Protein AF-A0A4Y2GVV2-F1 (afdb_monomer_lite)

Secondary structure (DSSP, 8-state):
--------PPPP-TT-HHHHHHHHHHHHHT-SSS----HHHHHHHHHHHS-HHHHHHTHHHHHS--SS-HHHHHHHHHSSHHHHHHS-------PPPPP-

Sequence (100 aa):
MEEVSAVKIPIFIPSDPSVWFTMVESTFNLAIPKPITESRTKYNHCITNLPPDIAMTVRDIIISPDKTDPYAKLNQRECSPLNFIVYSPKKVPFPLPPRG

Structure (mmCIF, N/CA/C/O backbone):
data_AF-A0A4Y2GVV2-F1
#
_entry.id   AF-A0A4Y2GVV2-F1
#
loop_
_atom_site.group_PDB
_atom_site.id
_atom_site.type_symbol
_atom_site.label_atom_id
_atom_site.label_alt_id
_atom_site.label_comp_id
_atom_site.label_asym_id
_atom_site.label_entity_id
_atom_site.label_seq_id
_atom_site.pdbx_PDB_ins_code
_atom_site.Cartn_x
_atom_site.Cartn_y
_atom_site.Cartn_z
_atom_site.occupancy
_atom_site.B_iso_or_equiv
_atom_site.auth_seq_id
_atom_site.auth_comp_id
_atom_site.auth_asym_id
_atom_site.auth_atom_id
_atom_site.pdbx_PDB_model_num
ATOM 1 N N . MET A 1 1 ? -12.647 19.784 4.965 1.00 34.16 1 MET A N 1
ATOM 2 C CA . MET A 1 1 ? -11.343 19.919 5.638 1.00 34.16 1 MET A CA 1
ATOM 3 C C . MET A 1 1 ? -10.761 18.524 5.670 1.00 34.16 1 MET A C 1
ATOM 5 O O . MET A 1 1 ? -11.267 17.693 6.408 1.00 34.16 1 MET A O 1
ATOM 9 N N . GLU A 1 2 ? -9.872 18.214 4.731 1.00 43.88 2 GLU A N 1
ATOM 10 C CA . GLU A 1 2 ? -9.264 16.887 4.639 1.00 43.88 2 GLU A CA 1
ATOM 11 C C . GLU A 1 2 ? -8.257 16.806 5.784 1.00 43.88 2 GLU A C 1
ATOM 13 O O . GLU A 1 2 ? -7.248 17.508 5.791 1.00 43.88 2 GLU A O 1
ATOM 18 N N . GLU A 1 3 ? -8.616 16.079 6.836 1.00 44.00 3 GLU A N 1
ATOM 19 C CA . GLU A 1 3 ? -7.748 15.851 7.981 1.00 44.00 3 GLU A CA 1
ATOM 20 C C . GLU A 1 3 ? -6.629 14.922 7.501 1.00 44.00 3 GLU A C 1
ATOM 22 O O . GLU A 1 3 ? -6.734 13.697 7.563 1.00 44.00 3 GLU A O 1
ATOM 27 N N . VAL A 1 4 ? -5.595 15.516 6.898 1.00 47.22 4 VAL A N 1
ATOM 28 C CA . VAL A 1 4 ? -4.415 14.795 6.425 1.00 47.22 4 VAL A CA 1
ATOM 29 C C . VAL A 1 4 ? -3.722 14.258 7.669 1.00 47.22 4 VAL A C 1
ATOM 31 O O . VAL A 1 4 ? -2.956 14.955 8.333 1.00 47.22 4 VAL A O 1
ATOM 34 N N . SER A 1 5 ? -4.065 13.021 8.025 1.00 55.53 5 SER A N 1
ATOM 35 C CA . SER A 1 5 ? -3.409 12.271 9.087 1.00 55.53 5 SER A CA 1
ATOM 36 C C . SER A 1 5 ? -1.912 12.316 8.797 1.00 55.53 5 SER A C 1
ATOM 38 O O . SER A 1 5 ? -1.491 11.947 7.700 1.00 55.53 5 SER A O 1
ATOM 40 N N . ALA A 1 6 ? -1.114 12.833 9.735 1.00 61.03 6 ALA A N 1
ATOM 41 C CA . ALA A 1 6 ? 0.315 13.086 9.554 1.00 61.03 6 ALA A CA 1
ATOM 42 C C . ALA A 1 6 ? 1.127 11.775 9.566 1.00 61.03 6 ALA A C 1
ATOM 44 O O . ALA A 1 6 ? 2.016 11.575 10.392 1.00 61.03 6 ALA A O 1
ATOM 45 N N . VAL A 1 7 ? 0.798 10.849 8.666 1.00 72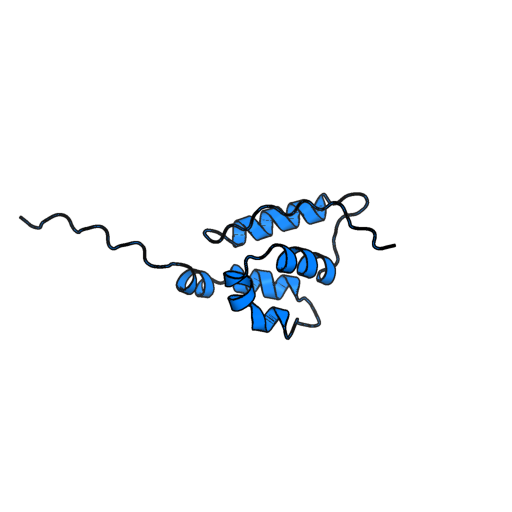.38 7 VAL A N 1
ATOM 46 C CA . VAL A 1 7 ? 1.468 9.562 8.520 1.00 72.38 7 VAL A CA 1
ATOM 47 C C . VAL A 1 7 ? 2.660 9.743 7.600 1.00 72.38 7 VAL A C 1
ATOM 49 O O . VAL A 1 7 ? 2.524 10.017 6.409 1.00 72.38 7 VAL A O 1
ATOM 52 N N . LYS A 1 8 ? 3.854 9.598 8.171 1.00 81.06 8 LYS A N 1
ATOM 53 C CA . LYS A 1 8 ? 5.105 9.626 7.416 1.00 81.06 8 LYS A CA 1
ATOM 54 C C . LYS A 1 8 ? 5.385 8.239 6.860 1.00 81.06 8 LYS A C 1
ATOM 56 O O . LYS A 1 8 ? 5.970 7.408 7.545 1.00 81.06 8 LYS A O 1
ATOM 61 N N . ILE A 1 9 ? 4.956 8.003 5.628 1.00 85.19 9 ILE A N 1
ATOM 62 C CA . ILE A 1 9 ? 5.233 6.750 4.928 1.00 85.19 9 ILE A CA 1
ATOM 63 C C . ILE A 1 9 ? 6.745 6.650 4.641 1.00 85.19 9 ILE A C 1
ATOM 65 O O . ILE A 1 9 ? 7.331 7.616 4.143 1.00 85.19 9 ILE A O 1
ATOM 69 N N . PRO A 1 10 ? 7.407 5.528 4.982 1.00 85.50 10 PRO A N 1
AT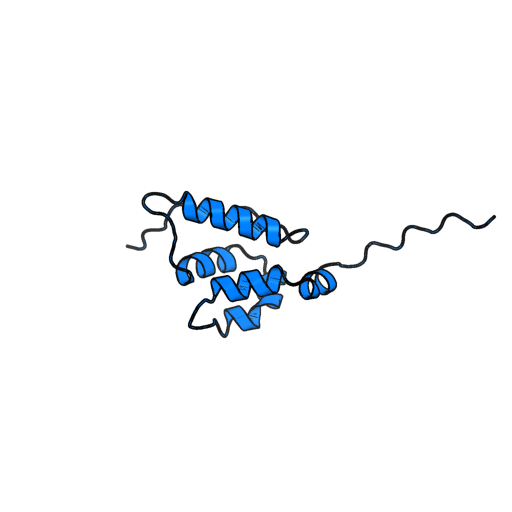OM 70 C CA . PRO A 1 10 ? 8.815 5.312 4.660 1.00 85.50 10 PRO A CA 1
ATOM 71 C C . PRO A 1 10 ? 9.037 5.199 3.146 1.00 85.50 10 PRO A C 1
ATOM 73 O O . PRO A 1 10 ? 8.133 4.837 2.393 1.00 85.50 10 PRO A O 1
ATOM 76 N N . ILE A 1 11 ? 10.269 5.452 2.699 1.00 84.25 11 ILE A N 1
ATOM 77 C CA . ILE A 1 11 ? 10.664 5.296 1.290 1.00 84.25 11 ILE A CA 1
ATOM 78 C C . ILE A 1 11 ? 10.480 3.834 0.866 1.00 84.25 11 ILE A C 1
ATOM 80 O O . ILE A 1 11 ? 10.878 2.924 1.595 1.00 84.25 11 ILE A O 1
ATOM 84 N N . PHE A 1 12 ? 9.887 3.620 -0.310 1.00 83.75 12 PHE A N 1
ATOM 85 C CA . PHE A 1 12 ? 9.654 2.286 -0.858 1.00 83.75 12 PHE A CA 1
ATOM 86 C C . PHE A 1 12 ? 10.960 1.504 -1.063 1.00 83.75 12 PHE A C 1
ATOM 88 O O . PHE A 1 12 ? 11.926 2.035 -1.613 1.00 83.75 12 PHE A O 1
ATOM 95 N N . ILE A 1 13 ? 10.976 0.234 -0.644 1.00 82.50 13 ILE A N 1
ATOM 96 C CA . ILE A 1 13 ? 12.137 -0.659 -0.765 1.00 82.50 13 ILE A CA 1
ATOM 97 C C . ILE A 1 13 ? 11.840 -1.719 -1.837 1.00 82.50 13 ILE A C 1
ATOM 99 O O . ILE A 1 13 ? 11.245 -2.746 -1.521 1.00 82.50 13 ILE A O 1
ATOM 103 N N . PRO A 1 14 ? 12.276 -1.531 -3.097 1.00 77.06 14 PRO A N 1
ATOM 104 C CA . PRO A 1 14 ? 12.009 -2.498 -4.167 1.00 77.06 14 PRO A CA 1
ATOM 105 C C . PRO A 1 14 ? 12.738 -3.833 -3.974 1.00 77.06 14 PRO A C 1
ATOM 107 O O . PRO A 1 14 ? 12.298 -4.852 -4.493 1.00 77.06 14 PRO A O 1
ATOM 110 N N . SER A 1 15 ? 13.840 -3.844 -3.217 1.00 80.31 15 SER A N 1
ATOM 111 C CA . SER A 1 15 ? 14.572 -5.071 -2.883 1.00 80.31 15 SER A CA 1
ATOM 112 C C . SER A 1 15 ? 13.807 -5.984 -1.924 1.00 80.31 15 SER A C 1
ATOM 114 O O . SER A 1 15 ? 14.025 -7.193 -1.940 1.00 80.31 15 SER A O 1
ATOM 116 N N . ASP A 1 16 ? 12.961 -5.405 -1.066 1.00 79.19 16 ASP A N 1
ATOM 117 C CA . ASP A 1 16 ? 12.182 -6.125 -0.059 1.00 79.19 16 ASP A CA 1
ATOM 118 C C . ASP A 1 16 ? 10.872 -5.367 0.239 1.00 79.19 16 ASP A C 1
ATOM 120 O O . ASP A 1 16 ? 10.763 -4.632 1.234 1.00 79.19 16 ASP A O 1
ATOM 124 N N . PRO A 1 17 ? 9.870 -5.499 -0.649 1.00 79.38 17 PRO A N 1
ATOM 125 C CA . PRO A 1 17 ? 8.588 -4.828 -0.474 1.00 79.38 17 PRO A CA 1
ATOM 126 C C . PRO A 1 17 ? 7.855 -5.316 0.783 1.00 79.38 17 PRO A C 1
ATOM 128 O O . PRO A 1 17 ? 7.138 -4.536 1.408 1.00 79.38 17 PRO A O 1
ATOM 131 N N . SER A 1 18 ? 8.074 -6.563 1.213 1.00 80.62 18 SER A N 1
ATOM 132 C CA . SER A 1 18 ? 7.461 -7.138 2.417 1.00 80.62 18 SER A CA 1
ATOM 133 C C . SER A 1 18 ? 7.874 -6.391 3.687 1.00 80.62 18 SER A C 1
ATOM 135 O O . SER A 1 18 ? 7.032 -6.065 4.534 1.00 80.62 18 SER A O 1
ATOM 137 N N . VAL A 1 19 ? 9.162 -6.056 3.810 1.00 84.81 19 VAL A N 1
ATOM 138 C CA . VAL A 1 19 ? 9.660 -5.218 4.912 1.00 84.81 19 VAL A CA 1
ATOM 139 C C . VAL A 1 19 ? 9.043 -3.824 4.848 1.00 84.81 19 VAL A C 1
ATOM 141 O O . VAL A 1 19 ? 8.605 -3.300 5.874 1.00 84.81 19 VAL A O 1
ATOM 144 N N . TRP A 1 20 ? 8.937 -3.236 3.653 1.00 87.06 20 TRP A N 1
ATOM 145 C CA . TRP A 1 20 ? 8.302 -1.929 3.492 1.00 87.06 20 TRP A CA 1
ATOM 146 C C . TRP A 1 20 ? 6.838 -1.922 3.947 1.00 87.06 20 TRP A C 1
ATOM 148 O O . TRP A 1 20 ? 6.471 -1.073 4.761 1.00 87.06 20 TRP A O 1
ATOM 158 N N . PHE A 1 21 ? 6.027 -2.900 3.528 1.00 84.88 21 PHE A N 1
ATOM 159 C CA . PHE A 1 21 ? 4.637 -3.024 3.984 1.00 84.88 21 PHE A CA 1
ATOM 160 C C . PHE A 1 21 ? 4.534 -3.142 5.508 1.00 84.88 21 PHE A C 1
ATOM 162 O O . PHE A 1 21 ? 3.674 -2.509 6.118 1.00 84.88 21 PHE A O 1
ATOM 169 N N . THR A 1 22 ? 5.450 -3.878 6.142 1.00 87.19 22 THR A N 1
ATOM 170 C CA . THR A 1 22 ? 5.492 -4.027 7.607 1.00 87.19 22 THR A CA 1
ATOM 171 C C . THR A 1 22 ? 5.784 -2.697 8.319 1.00 87.19 22 THR A C 1
ATOM 173 O O . THR A 1 22 ? 5.167 -2.370 9.340 1.00 87.19 22 THR A O 1
ATOM 176 N N . MET A 1 23 ? 6.703 -1.891 7.778 1.00 88.12 23 MET A N 1
ATOM 177 C CA . MET A 1 23 ? 6.996 -0.556 8.314 1.00 88.12 23 MET A CA 1
ATOM 178 C C . MET A 1 23 ? 5.814 0.404 8.128 1.00 88.12 23 MET A C 1
ATOM 180 O O . MET A 1 23 ? 5.494 1.178 9.034 1.00 88.12 23 MET A O 1
ATOM 184 N N . VAL A 1 24 ? 5.150 0.332 6.973 1.00 88.25 24 VAL A N 1
ATOM 185 C CA . VAL A 1 24 ? 3.950 1.115 6.652 1.00 88.25 24 VAL A CA 1
ATOM 186 C C . VAL A 1 24 ? 2.788 0.772 7.593 1.00 88.25 24 VAL A C 1
ATOM 188 O O . VAL A 1 24 ? 2.165 1.669 8.156 1.00 88.25 24 VAL A O 1
ATOM 191 N N . GLU A 1 25 ? 2.541 -0.514 7.855 1.00 87.56 25 GLU A N 1
ATOM 192 C CA . GLU A 1 25 ? 1.545 -0.962 8.842 1.00 87.56 25 GLU A CA 1
ATOM 193 C C . GLU A 1 25 ? 1.822 -0.393 10.234 1.00 87.56 25 GLU A C 1
ATOM 195 O O . GLU A 1 25 ? 0.921 0.087 10.923 1.00 87.56 25 GLU A O 1
ATOM 200 N N . SER A 1 26 ? 3.092 -0.391 10.637 1.00 87.19 26 SER A N 1
ATOM 201 C CA . SER A 1 26 ? 3.502 0.168 11.923 1.00 87.19 26 SER A CA 1
ATOM 202 C C . SER A 1 26 ? 3.248 1.678 11.983 1.00 87.19 26 SER A C 1
ATOM 204 O O . SER A 1 26 ? 2.792 2.183 13.005 1.00 87.19 26 SER A O 1
ATOM 206 N N . THR A 1 27 ? 3.463 2.406 10.883 1.00 87.44 27 THR A N 1
ATOM 207 C CA . THR A 1 27 ? 3.165 3.848 10.805 1.00 87.44 27 THR A CA 1
ATOM 208 C C . THR A 1 27 ? 1.669 4.141 10.795 1.00 87.44 27 THR A C 1
ATOM 210 O O . THR A 1 27 ? 1.252 5.124 11.402 1.00 87.44 27 THR A O 1
ATOM 213 N N . PHE A 1 28 ? 0.849 3.279 10.193 1.00 87.31 28 PHE A N 1
ATOM 214 C CA . PHE A 1 28 ? -0.609 3.368 10.292 1.00 87.31 28 PHE A CA 1
ATOM 215 C C . PHE A 1 28 ? -1.116 3.141 11.713 1.00 87.31 28 PHE A C 1
ATOM 217 O O . PHE A 1 28 ? -1.981 3.885 12.173 1.00 87.31 28 PHE A O 1
ATOM 224 N N . ASN A 1 29 ? -0.554 2.168 12.430 1.00 86.38 29 ASN A N 1
ATOM 225 C CA . ASN A 1 29 ? -0.897 1.913 13.830 1.00 86.38 29 ASN A CA 1
ATOM 226 C C . ASN A 1 29 ? -0.438 3.038 14.767 1.00 86.38 29 ASN A C 1
ATOM 228 O O . ASN A 1 29 ? -1.085 3.298 15.777 1.00 86.38 29 ASN A O 1
ATOM 232 N N . LEU A 1 30 ? 0.658 3.718 14.426 1.00 84.69 30 LEU A N 1
ATOM 233 C CA . LEU A 1 30 ? 1.192 4.860 15.171 1.00 84.69 30 LEU A CA 1
ATOM 234 C C . LEU A 1 30 ? 0.647 6.214 14.687 1.00 84.69 30 LEU A C 1
ATOM 236 O O . LEU A 1 30 ? 1.120 7.254 15.142 1.00 84.69 30 LEU A O 1
ATOM 240 N N . ALA A 1 31 ? -0.317 6.229 13.762 1.00 82.81 31 ALA A N 1
ATOM 241 C CA . ALA A 1 31 ? -0.897 7.466 13.257 1.00 82.81 31 ALA A CA 1
ATOM 242 C C . ALA A 1 31 ? -1.639 8.227 14.372 1.00 82.81 31 ALA A C 1
ATOM 244 O O . ALA A 1 31 ? -2.371 7.646 15.173 1.00 82.81 31 ALA A O 1
ATOM 245 N N . ILE A 1 32 ? -1.450 9.548 14.411 1.00 77.00 32 ILE A N 1
ATOM 246 C CA . ILE A 1 32 ? -2.031 10.462 15.407 1.00 77.00 32 ILE A CA 1
ATOM 247 C C . ILE A 1 32 ? -2.911 11.471 14.651 1.00 77.00 32 ILE A C 1
ATOM 249 O O . ILE A 1 32 ? -2.467 11.970 13.611 1.00 77.00 32 ILE A O 1
ATOM 253 N N . PRO A 1 33 ? -4.138 11.786 15.125 1.00 73.19 33 PRO A N 1
ATOM 254 C CA . PRO A 1 33 ? -4.721 11.464 16.440 1.00 73.19 33 PRO A CA 1
ATOM 255 C C . PRO A 1 33 ? -5.340 10.065 16.579 1.00 73.19 33 PRO A C 1
ATOM 257 O O . PRO A 1 33 ? -5.604 9.640 17.701 1.00 73.19 33 PRO A O 1
ATOM 260 N N . LYS A 1 34 ? -5.569 9.345 15.474 1.00 81.38 34 LYS A N 1
ATOM 261 C CA . LYS A 1 34 ? -6.115 7.981 15.482 1.00 81.38 34 LYS A CA 1
ATOM 262 C C . LYS A 1 34 ? -5.348 7.067 14.520 1.00 81.38 34 LYS A C 1
ATOM 264 O O . LYS A 1 34 ? -4.948 7.540 13.453 1.00 81.38 34 LYS A O 1
ATOM 269 N N . PRO A 1 35 ? -5.210 5.770 14.847 1.00 82.19 35 PRO A N 1
ATOM 270 C CA . PRO A 1 35 ? -4.611 4.802 13.942 1.00 82.19 35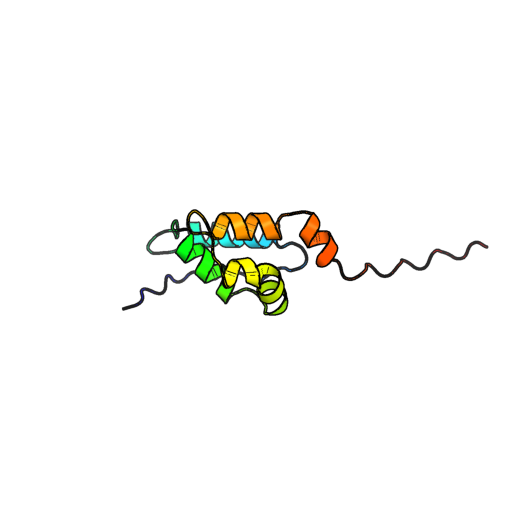 PRO A CA 1
ATOM 271 C C . PRO A 1 35 ? -5.432 4.671 12.656 1.00 82.19 35 PRO A C 1
ATOM 273 O O . PRO A 1 35 ? -6.667 4.719 12.674 1.00 82.19 35 PRO A O 1
ATOM 276 N N . ILE A 1 36 ? -4.745 4.461 11.534 1.00 85.38 36 ILE A N 1
ATOM 277 C CA . ILE A 1 36 ? -5.389 4.184 10.249 1.00 85.38 36 ILE A CA 1
ATOM 278 C C . ILE A 1 36 ? -5.724 2.697 10.198 1.00 85.38 36 ILE A C 1
ATOM 280 O O . ILE A 1 36 ? -4.873 1.862 9.908 1.00 85.38 36 ILE A O 1
ATOM 284 N N . THR A 1 37 ? -6.979 2.358 10.474 1.00 81.75 37 THR A N 1
ATOM 285 C CA . THR A 1 37 ? -7.490 0.978 10.398 1.00 81.75 37 THR A CA 1
ATOM 286 C C . THR A 1 37 ? -8.244 0.696 9.102 1.00 81.75 37 THR A C 1
ATOM 288 O O . THR A 1 37 ? -8.455 -0.458 8.743 1.00 81.75 37 THR A O 1
ATOM 291 N N . GLU A 1 38 ? -8.629 1.741 8.373 1.00 83.75 38 GLU A N 1
ATOM 292 C CA . GLU A 1 38 ? -9.415 1.626 7.152 1.00 83.75 38 GLU A CA 1
ATOM 293 C C . GLU A 1 38 ? -8.539 1.197 5.968 1.00 83.75 38 GLU A C 1
ATOM 295 O O . GLU A 1 38 ? -7.679 1.959 5.517 1.00 83.75 38 GLU A O 1
ATOM 300 N N . SER A 1 39 ? -8.794 0.004 5.416 1.00 80.56 39 SER A N 1
ATOM 301 C CA . SER A 1 39 ? -8.046 -0.545 4.274 1.00 80.56 39 SER A CA 1
ATOM 302 C C . SER A 1 39 ? -7.980 0.411 3.084 1.00 80.56 39 SER A C 1
ATOM 304 O O . SER A 1 39 ? -6.948 0.506 2.427 1.00 80.56 39 SER A O 1
ATOM 306 N N . ARG A 1 40 ? -9.053 1.163 2.813 1.00 81.00 40 ARG A N 1
ATOM 307 C CA . ARG A 1 40 ? -9.093 2.146 1.721 1.00 81.00 40 ARG A CA 1
ATOM 308 C C . ARG A 1 40 ? -8.096 3.283 1.934 1.00 81.00 40 ARG A C 1
ATOM 310 O O . ARG A 1 40 ? -7.394 3.673 1.007 1.00 81.00 40 ARG A O 1
ATOM 317 N N . THR A 1 41 ? -8.005 3.778 3.161 1.00 84.69 41 THR A N 1
ATOM 318 C CA . THR A 1 41 ? -7.090 4.857 3.536 1.00 84.69 41 THR A CA 1
ATOM 319 C C . THR A 1 41 ? -5.644 4.360 3.531 1.00 84.69 41 THR A C 1
ATOM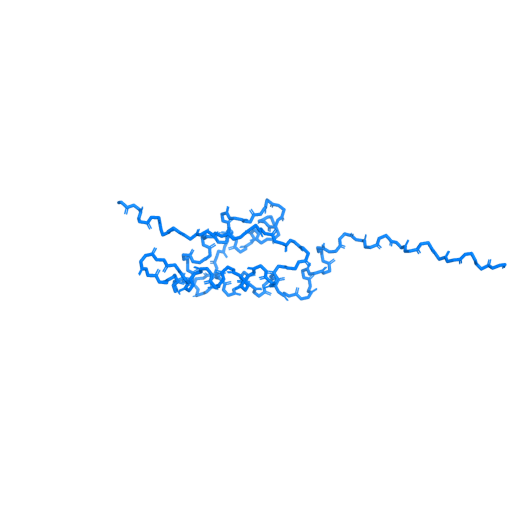 321 O O . THR A 1 41 ? -4.782 5.008 2.938 1.00 84.69 41 THR A O 1
ATOM 324 N N . LYS A 1 42 ? -5.388 3.158 4.070 1.00 84.69 42 LYS A N 1
ATOM 325 C CA . LYS A 1 42 ? -4.077 2.490 3.973 1.00 84.69 42 LYS A CA 1
ATOM 326 C C . LYS A 1 42 ? -3.622 2.341 2.522 1.00 84.69 42 LYS A C 1
ATOM 328 O O . LYS A 1 42 ? -2.505 2.708 2.167 1.00 84.69 42 LYS A O 1
ATOM 333 N N . TYR A 1 43 ? -4.524 1.853 1.675 1.00 84.31 43 TYR A N 1
ATOM 334 C CA . TYR A 1 43 ? -4.293 1.677 0.249 1.00 84.31 43 TYR A CA 1
ATOM 335 C C . TYR A 1 43 ? -3.924 2.996 -0.444 1.00 84.31 43 TYR A C 1
ATOM 337 O O . TYR A 1 43 ? -2.908 3.051 -1.133 1.00 84.31 43 TYR A O 1
ATOM 345 N N . ASN A 1 44 ? -4.683 4.071 -0.202 1.00 85.25 44 ASN A N 1
ATOM 346 C CA . ASN A 1 44 ? -4.414 5.397 -0.769 1.00 85.25 44 ASN A CA 1
ATOM 347 C C . ASN A 1 44 ? -3.022 5.931 -0.381 1.00 85.25 44 ASN A C 1
ATOM 349 O O . ASN A 1 44 ? -2.308 6.487 -1.218 1.00 85.25 44 ASN A O 1
ATOM 353 N N . HIS A 1 45 ? -2.604 5.735 0.871 1.00 86.06 45 HIS A N 1
ATOM 354 C CA . HIS A 1 45 ? -1.263 6.113 1.316 1.00 86.06 45 HIS A CA 1
ATOM 355 C C . HIS A 1 45 ? -0.168 5.272 0.657 1.00 86.06 45 HIS A C 1
ATOM 357 O O . HIS A 1 45 ? 0.869 5.815 0.287 1.00 86.06 45 HIS A O 1
ATOM 363 N N . CYS A 1 46 ? -0.387 3.971 0.461 1.00 84.75 46 CYS A N 1
ATOM 364 C CA . CYS A 1 46 ? 0.577 3.137 -0.245 1.00 84.75 46 CYS A CA 1
ATOM 365 C C . CYS A 1 46 ? 0.740 3.591 -1.695 1.00 84.75 46 CYS A C 1
ATOM 367 O O . CYS A 1 46 ? 1.850 3.931 -2.085 1.00 84.75 46 CYS A O 1
ATOM 369 N N . ILE A 1 47 ? -0.346 3.672 -2.474 1.00 84.75 47 ILE A N 1
ATOM 370 C CA . ILE A 1 47 ? -0.265 3.988 -3.912 1.00 84.75 47 ILE A CA 1
ATOM 371 C C . ILE A 1 47 ? 0.359 5.356 -4.201 1.00 84.75 47 ILE A C 1
ATOM 373 O O . ILE A 1 47 ? 1.042 5.509 -5.206 1.00 84.75 47 ILE A O 1
ATOM 377 N N . THR A 1 48 ? 0.160 6.338 -3.319 1.00 84.19 48 THR A N 1
ATOM 378 C CA . THR A 1 48 ? 0.735 7.686 -3.471 1.00 84.19 48 THR A CA 1
ATOM 379 C C . THR A 1 48 ? 2.232 7.731 -3.176 1.00 84.19 48 THR A C 1
ATOM 381 O O . THR A 1 48 ? 2.910 8.646 -3.633 1.00 84.19 48 THR A O 1
ATOM 384 N N . ASN A 1 49 ? 2.754 6.743 -2.444 1.00 85.88 49 ASN A N 1
ATOM 385 C CA . ASN A 1 49 ? 4.172 6.609 -2.108 1.00 85.88 49 ASN A CA 1
ATOM 386 C C . ASN A 1 49 ? 4.880 5.518 -2.929 1.00 85.88 49 ASN A C 1
ATOM 388 O O . ASN A 1 49 ? 6.084 5.311 -2.764 1.00 85.88 49 ASN A O 1
ATOM 392 N N . LEU A 1 50 ? 4.157 4.820 -3.811 1.00 83.69 50 LEU A N 1
ATOM 393 C CA . LEU A 1 50 ? 4.748 3.851 -4.724 1.00 83.69 50 LEU A CA 1
ATOM 394 C C . LEU A 1 50 ? 5.469 4.571 -5.875 1.00 83.69 50 LEU A C 1
ATOM 396 O O . LEU A 1 50 ? 4.925 5.515 -6.453 1.00 83.69 50 LEU A O 1
ATOM 400 N N . PRO A 1 51 ? 6.672 4.113 -6.262 1.00 83.19 51 PRO A N 1
ATOM 401 C CA . PRO A 1 51 ? 7.327 4.597 -7.468 1.00 83.19 51 PRO A CA 1
ATOM 402 C C . PRO A 1 51 ? 6.544 4.164 -8.722 1.00 83.19 51 PRO A C 1
ATOM 404 O O . PRO A 1 51 ? 5.845 3.143 -8.695 1.00 83.19 51 PRO A O 1
ATOM 407 N N . PRO A 1 52 ? 6.677 4.899 -9.841 1.00 80.56 52 PRO A N 1
ATOM 408 C CA . PRO A 1 52 ? 5.912 4.645 -11.061 1.00 80.56 52 PRO A CA 1
ATOM 409 C C . PRO A 1 52 ? 6.100 3.222 -11.608 1.00 80.56 52 PRO A C 1
ATOM 411 O O . PRO A 1 52 ? 5.127 2.626 -12.060 1.00 80.56 52 PRO A O 1
ATOM 414 N N . ASP A 1 53 ? 7.298 2.640 -11.504 1.00 81.44 53 ASP A N 1
ATOM 415 C CA . ASP A 1 53 ? 7.575 1.267 -11.953 1.00 81.44 53 ASP A CA 1
ATOM 416 C C . ASP A 1 53 ? 6.729 0.217 -11.207 1.00 81.44 53 ASP A C 1
ATOM 418 O O . ASP A 1 53 ? 6.163 -0.703 -11.807 1.00 81.44 53 ASP A O 1
ATOM 422 N N . ILE A 1 54 ? 6.569 0.395 -9.891 1.00 79.38 54 ILE A N 1
ATOM 423 C CA . ILE A 1 54 ? 5.741 -0.493 -9.066 1.00 79.38 54 ILE A CA 1
ATOM 424 C C . ILE A 1 54 ? 4.270 -0.207 -9.334 1.00 79.38 54 ILE A C 1
ATOM 426 O O . ILE A 1 54 ? 3.497 -1.135 -9.552 1.00 79.38 54 ILE A O 1
ATOM 430 N N . ALA A 1 55 ? 3.879 1.069 -9.394 1.00 82.94 55 ALA A N 1
ATOM 431 C CA . ALA A 1 55 ? 2.509 1.461 -9.708 1.00 82.94 55 ALA A CA 1
ATOM 432 C C . ALA A 1 55 ? 2.043 0.892 -11.061 1.00 82.94 55 ALA A C 1
ATOM 434 O O . ALA A 1 55 ? 0.888 0.495 -11.194 1.00 82.94 55 ALA A O 1
ATOM 435 N N . MET A 1 56 ? 2.937 0.782 -12.049 1.00 81.38 56 MET A N 1
ATOM 436 C CA . MET A 1 56 ? 2.661 0.097 -13.315 1.00 81.38 56 MET A CA 1
ATOM 437 C C . MET A 1 56 ? 2.461 -1.414 -13.146 1.00 81.38 56 MET A C 1
ATOM 439 O O . MET A 1 56 ? 1.619 -1.992 -13.834 1.00 81.38 56 MET A O 1
ATOM 443 N N . THR A 1 57 ? 3.201 -2.043 -12.234 1.00 78.00 57 THR A N 1
ATOM 444 C CA . THR A 1 57 ? 3.106 -3.480 -11.931 1.00 78.00 57 THR A CA 1
ATOM 445 C C . THR A 1 57 ? 1.787 -3.826 -11.244 1.00 78.00 57 THR A C 1
ATOM 447 O O . THR A 1 57 ? 1.148 -4.809 -11.611 1.00 78.00 57 THR A O 1
ATOM 450 N N . VAL A 1 58 ? 1.337 -2.981 -10.313 1.00 77.88 58 VAL A N 1
ATOM 451 C CA . VAL A 1 58 ? 0.046 -3.116 -9.615 1.00 77.88 58 VAL A CA 1
ATOM 452 C C . VAL A 1 58 ? -1.065 -2.290 -10.263 1.00 77.88 58 VAL A C 1
ATOM 454 O O . VAL A 1 58 ? -2.094 -2.020 -9.639 1.00 77.88 58 VAL A O 1
ATOM 457 N N . ARG A 1 59 ? -0.885 -1.855 -11.518 1.00 82.69 59 ARG A N 1
ATOM 458 C CA . ARG A 1 59 ? -1.840 -0.966 -12.199 1.00 82.69 59 ARG A CA 1
ATOM 459 C C . ARG A 1 59 ? -3.233 -1.572 -12.279 1.00 82.69 59 ARG A C 1
ATOM 461 O O . ARG A 1 59 ? -4.213 -0.844 -12.277 1.00 82.69 59 ARG A O 1
ATOM 468 N N . ASP A 1 60 ? -3.326 -2.892 -12.399 1.00 79.69 60 ASP A N 1
ATOM 469 C CA . ASP A 1 60 ? -4.581 -3.632 -12.445 1.00 79.69 60 ASP A CA 1
ATOM 470 C C . ASP A 1 60 ? -5.332 -3.495 -11.119 1.00 79.69 60 ASP A C 1
ATOM 472 O O . ASP A 1 60 ? -6.539 -3.266 -11.118 1.00 79.69 60 ASP A O 1
ATOM 476 N N . ILE A 1 61 ? -4.598 -3.510 -10.006 1.00 78.62 61 ILE A N 1
ATOM 477 C CA . ILE A 1 61 ? -5.115 -3.273 -8.657 1.00 78.62 61 ILE A CA 1
ATOM 478 C C . ILE A 1 61 ? -5.476 -1.790 -8.463 1.00 78.62 61 ILE A C 1
ATOM 480 O O . ILE A 1 61 ? -6.447 -1.495 -7.779 1.00 78.62 61 ILE A O 1
ATOM 484 N N . ILE A 1 62 ? -4.738 -0.852 -9.072 1.00 80.81 62 ILE A N 1
ATOM 485 C CA . ILE A 1 62 ? -5.023 0.599 -9.011 1.00 80.81 62 ILE A CA 1
ATOM 486 C C . ILE A 1 62 ? -6.239 1.000 -9.840 1.00 80.81 62 ILE A C 1
ATOM 488 O O . ILE A 1 62 ? -7.088 1.756 -9.372 1.00 80.81 62 ILE A O 1
ATOM 492 N N . ILE A 1 63 ? -6.338 0.499 -11.067 1.00 81.81 63 ILE A N 1
ATOM 493 C CA . ILE A 1 63 ? -7.426 0.818 -11.995 1.00 81.81 63 ILE A CA 1
ATOM 494 C C . ILE A 1 63 ? -8.706 0.076 -11.597 1.00 81.81 63 ILE A C 1
ATOM 496 O O . ILE A 1 63 ? -9.804 0.605 -11.757 1.00 81.81 63 ILE A O 1
ATOM 500 N N . SER A 1 64 ? -8.571 -1.138 -11.060 1.00 77.81 64 SER A N 1
ATOM 501 C CA . SER A 1 64 ? -9.684 -1.957 -10.589 1.00 77.81 64 SER A CA 1
ATOM 502 C C . SER A 1 64 ? -9.441 -2.413 -9.145 1.00 77.81 64 SER A C 1
ATOM 504 O O . SER A 1 64 ? -9.193 -3.603 -8.911 1.00 77.81 64 SER A O 1
ATOM 506 N N . PRO A 1 65 ? -9.532 -1.495 -8.163 1.00 70.75 65 PRO A N 1
ATOM 507 C CA . PRO A 1 65 ? -9.351 -1.848 -6.765 1.00 70.75 65 PRO A CA 1
ATOM 508 C C . PRO A 1 65 ? -10.434 -2.830 -6.334 1.00 70.75 65 PRO A C 1
ATOM 510 O O . PRO A 1 65 ? -11.616 -2.674 -6.659 1.00 70.75 65 PRO A O 1
ATOM 513 N N . ASP A 1 66 ? -10.020 -3.853 -5.593 1.00 72.06 66 ASP A N 1
ATOM 514 C CA . ASP A 1 66 ? -10.967 -4.791 -5.008 1.00 72.06 66 ASP A CA 1
ATOM 515 C C . ASP A 1 66 ? -11.876 -4.063 -4.013 1.00 72.06 66 ASP A C 1
ATOM 517 O O . ASP A 1 66 ? -11.439 -3.165 -3.288 1.00 72.06 66 ASP A O 1
ATOM 521 N N . LYS A 1 67 ? -13.161 -4.421 -4.001 1.00 68.31 67 LYS A N 1
ATOM 522 C CA . LYS A 1 67 ? -14.166 -3.721 -3.191 1.00 68.31 67 LYS A CA 1
ATOM 523 C C . LYS A 1 67 ? -14.147 -4.157 -1.731 1.00 68.31 67 LYS A C 1
ATOM 525 O O . LYS A 1 67 ? -14.661 -3.426 -0.891 1.00 68.31 67 LYS A O 1
ATOM 530 N N . THR A 1 68 ? -13.605 -5.336 -1.440 1.00 72.12 68 THR A N 1
ATOM 531 C CA . THR A 1 68 ? -13.613 -5.917 -0.093 1.00 72.12 68 THR A CA 1
ATOM 532 C C . THR A 1 68 ? -12.371 -5.535 0.697 1.00 72.12 68 THR A C 1
ATOM 534 O O . THR A 1 68 ? -12.504 -5.023 1.803 1.00 72.12 68 THR A O 1
ATOM 537 N N . ASP A 1 69 ? -11.177 -5.727 0.133 1.00 74.19 69 ASP A N 1
ATOM 538 C CA . ASP A 1 69 ? -9.928 -5.336 0.790 1.00 74.19 69 ASP A CA 1
ATOM 539 C C . ASP A 1 69 ? -8.798 -5.044 -0.222 1.00 74.19 69 ASP A C 1
ATOM 541 O O . ASP A 1 69 ? -7.997 -5.925 -0.562 1.00 74.19 69 ASP A O 1
ATOM 545 N N . PRO A 1 70 ? -8.716 -3.804 -0.743 1.00 75.19 70 PRO A N 1
ATOM 546 C CA . PRO A 1 70 ? -7.711 -3.441 -1.741 1.00 75.19 70 PRO A CA 1
ATOM 547 C C . PRO A 1 70 ? -6.289 -3.462 -1.163 1.00 75.19 70 PRO A C 1
ATOM 549 O O . PRO A 1 70 ? -5.329 -3.721 -1.888 1.00 75.19 70 PRO A O 1
ATOM 552 N N . TYR A 1 71 ? -6.149 -3.231 0.146 1.00 78.31 71 TYR A N 1
ATOM 553 C CA . TYR A 1 71 ? -4.862 -3.237 0.832 1.00 78.31 71 TYR A CA 1
ATOM 554 C C . TYR A 1 71 ? -4.299 -4.656 0.966 1.00 78.31 71 TYR A C 1
ATOM 556 O O . TYR A 1 71 ? -3.142 -4.892 0.613 1.00 78.31 71 TYR A O 1
ATOM 564 N N . ALA A 1 72 ? -5.122 -5.621 1.393 1.00 76.75 72 ALA A N 1
ATOM 565 C CA . ALA A 1 72 ? -4.696 -7.016 1.483 1.00 76.75 72 ALA A CA 1
ATOM 566 C C . ALA A 1 72 ? -4.279 -7.581 0.120 1.00 76.75 72 ALA A C 1
ATOM 568 O O . ALA A 1 72 ? -3.255 -8.258 0.030 1.00 76.75 72 ALA A O 1
ATOM 569 N N . LYS A 1 73 ? -5.012 -7.256 -0.955 1.00 77.06 73 LYS A N 1
ATOM 570 C CA . LYS A 1 73 ? -4.625 -7.671 -2.311 1.00 77.06 73 LYS A CA 1
ATOM 571 C C . LYS A 1 73 ? -3.298 -7.073 -2.760 1.00 77.06 73 LYS A C 1
ATOM 573 O O . LYS A 1 73 ? -2.496 -7.783 -3.364 1.00 77.06 73 LYS A O 1
ATOM 578 N N . LEU A 1 74 ? -3.073 -5.791 -2.472 1.00 78.38 74 LEU A N 1
ATOM 579 C CA . LEU A 1 74 ? -1.821 -5.118 -2.802 1.00 78.38 74 LEU A CA 1
ATOM 580 C C . LEU A 1 74 ? -0.641 -5.790 -2.086 1.00 78.38 74 LEU A C 1
ATOM 582 O O . LEU A 1 74 ? 0.318 -6.199 -2.734 1.00 78.38 74 LEU A O 1
ATOM 586 N N . ASN A 1 75 ? -0.755 -5.992 -0.771 1.00 76.31 75 ASN A N 1
ATOM 587 C CA . ASN A 1 75 ? 0.276 -6.660 0.021 1.00 76.31 75 ASN A CA 1
ATOM 588 C C . ASN A 1 75 ? 0.504 -8.110 -0.448 1.00 76.31 75 ASN A C 1
ATOM 590 O O . ASN A 1 75 ? 1.637 -8.543 -0.620 1.00 76.31 75 ASN A O 1
ATOM 594 N N . GLN A 1 76 ? -0.564 -8.857 -0.742 1.00 75.44 76 GLN A N 1
ATOM 595 C CA . GLN A 1 76 ? -0.460 -10.228 -1.245 1.00 75.44 76 GLN A CA 1
ATOM 596 C C . GLN A 1 76 ? 0.260 -10.306 -2.597 1.00 75.44 76 GLN A C 1
ATOM 598 O O . GLN A 1 76 ? 1.012 -11.252 -2.832 1.00 75.44 76 GLN A O 1
ATOM 603 N N . ARG A 1 77 ? 0.027 -9.344 -3.498 1.00 71.50 77 ARG A N 1
ATOM 604 C CA . ARG A 1 77 ? 0.675 -9.311 -4.814 1.00 71.50 77 ARG A CA 1
ATOM 605 C C . ARG A 1 77 ? 2.168 -9.034 -4.686 1.00 71.50 77 ARG A C 1
ATOM 607 O O . ARG A 1 77 ? 2.961 -9.752 -5.285 1.00 71.50 77 ARG A O 1
ATOM 614 N N . GLU A 1 78 ? 2.527 -8.055 -3.864 1.00 70.00 78 GLU A N 1
ATOM 615 C CA . GLU A 1 78 ? 3.913 -7.636 -3.649 1.00 70.00 78 GLU A CA 1
ATOM 616 C C . GLU A 1 78 ? 4.717 -8.654 -2.825 1.00 70.00 78 GLU A C 1
ATOM 618 O O . GLU A 1 78 ? 5.875 -8.920 -3.134 1.00 70.00 78 GLU A O 1
ATOM 623 N N . CYS A 1 79 ? 4.089 -9.297 -1.838 1.00 61.38 79 CYS A N 1
ATOM 624 C CA . CYS A 1 79 ? 4.688 -10.357 -1.020 1.00 61.38 79 CYS A CA 1
ATOM 625 C C . CYS A 1 79 ? 4.698 -11.726 -1.736 1.00 61.38 79 CYS A C 1
ATOM 627 O O . CYS A 1 79 ? 5.296 -12.693 -1.260 1.00 61.38 79 CYS A O 1
ATOM 629 N N . SER A 1 80 ? 4.046 -11.843 -2.901 1.00 62.53 80 SER A N 1
ATOM 630 C CA . SER A 1 80 ? 4.070 -13.084 -3.671 1.00 62.53 80 SER A CA 1
ATOM 631 C C . SER A 1 80 ? 5.479 -13.343 -4.218 1.00 62.53 80 SER A C 1
ATOM 633 O O . SER A 1 80 ? 6.045 -12.474 -4.890 1.00 62.53 80 SER A O 1
ATOM 635 N N . PRO A 1 81 ? 6.031 -14.562 -4.057 1.00 54.22 81 PRO A N 1
ATOM 636 C CA . PRO A 1 81 ? 7.337 -14.914 -4.615 1.00 54.22 81 PRO A CA 1
ATOM 637 C C . PRO A 1 81 ? 7.389 -14.771 -6.144 1.00 54.22 81 PRO A C 1
ATOM 639 O O . PRO A 1 81 ? 8.469 -14.648 -6.712 1.00 54.22 81 PRO A O 1
ATOM 642 N N . LEU A 1 82 ? 6.236 -14.738 -6.822 1.00 54.06 82 LEU A N 1
ATOM 643 C CA . LEU A 1 82 ? 6.160 -14.492 -8.261 1.00 54.06 82 LEU A CA 1
ATOM 644 C C . LEU A 1 82 ? 6.567 -13.063 -8.644 1.00 54.06 82 LEU A C 1
ATOM 646 O O . LEU A 1 82 ? 7.197 -12.889 -9.685 1.00 54.06 82 LEU A O 1
ATOM 650 N N . ASN A 1 83 ? 6.276 -12.056 -7.813 1.00 51.69 83 ASN A N 1
ATOM 651 C CA . ASN A 1 83 ? 6.686 -10.678 -8.096 1.00 51.69 83 ASN A CA 1
ATOM 652 C C . ASN A 1 83 ? 8.193 -10.495 -7.866 1.00 51.69 83 ASN A C 1
ATOM 654 O O . ASN A 1 83 ? 8.849 -9.797 -8.631 1.00 51.69 83 ASN A O 1
ATOM 658 N N . PHE A 1 84 ? 8.776 -11.223 -6.904 1.00 48.81 84 PHE A N 1
ATOM 659 C CA . PHE A 1 84 ? 10.227 -11.255 -6.670 1.00 48.81 84 PHE A CA 1
ATOM 660 C C . PHE A 1 84 ? 11.023 -11.772 -7.884 1.00 48.81 84 PHE A C 1
ATOM 662 O O . PHE A 1 84 ? 12.147 -11.331 -8.128 1.00 48.81 84 PHE A O 1
ATOM 669 N N . ILE A 1 85 ? 10.436 -12.676 -8.681 1.00 49.53 85 ILE A N 1
ATOM 670 C CA . ILE A 1 85 ? 11.040 -13.173 -9.930 1.00 49.53 85 ILE A CA 1
ATOM 671 C C . ILE A 1 85 ? 11.024 -12.087 -11.018 1.00 49.53 85 ILE A C 1
ATOM 673 O O . ILE A 1 85 ? 11.977 -11.983 -11.788 1.00 49.53 85 ILE A O 1
ATOM 677 N N . VAL A 1 86 ? 9.976 -11.258 -11.067 1.00 50.97 86 VAL A N 1
ATOM 678 C CA . VAL A 1 86 ? 9.849 -10.146 -12.027 1.00 50.97 86 VAL A CA 1
ATOM 679 C C . VAL A 1 86 ? 10.732 -8.957 -11.624 1.00 50.97 86 VAL A C 1
ATOM 681 O O . VAL A 1 86 ? 11.349 -8.334 -12.485 1.00 50.97 86 VAL A O 1
ATOM 684 N N . TYR A 1 87 ? 10.853 -8.688 -10.319 1.00 44.50 87 TYR A N 1
ATOM 685 C CA . TYR A 1 87 ? 11.622 -7.576 -9.745 1.00 44.50 87 TYR A CA 1
ATOM 686 C C . TYR A 1 87 ? 13.086 -7.894 -9.414 1.00 44.50 87 TYR A C 1
ATOM 688 O O . TYR A 1 87 ? 13.791 -7.034 -8.891 1.00 44.50 87 TYR A O 1
ATOM 696 N N . SER A 1 88 ? 13.580 -9.092 -9.735 1.00 38.47 88 SER A N 1
ATOM 697 C CA . SER A 1 88 ? 15.017 -9.382 -9.756 1.00 38.47 88 SER A CA 1
ATOM 698 C C . SER A 1 88 ? 15.579 -9.119 -11.159 1.00 38.47 88 SER A C 1
ATOM 700 O O . SER A 1 88 ? 15.659 -10.054 -11.965 1.00 38.47 88 SER A O 1
ATOM 702 N N . PRO A 1 89 ? 16.027 -7.889 -11.499 1.00 41.59 89 PRO A N 1
ATOM 703 C CA . PRO A 1 89 ? 16.809 -7.675 -12.700 1.00 41.59 89 PRO A CA 1
ATOM 704 C C . PRO A 1 89 ? 18.163 -8.324 -12.445 1.00 41.59 89 PRO A C 1
ATOM 706 O O . PRO A 1 89 ? 19.027 -7.727 -11.821 1.00 41.59 89 PRO A O 1
ATOM 709 N N . LYS A 1 90 ? 18.309 -9.586 -12.856 1.00 43.03 90 LYS A N 1
ATOM 710 C CA . LYS A 1 90 ? 19.576 -10.309 -13.003 1.00 43.03 90 LYS A CA 1
ATOM 711 C C . LYS A 1 90 ? 20.641 -9.916 -11.969 1.00 43.03 90 LYS A C 1
ATOM 713 O O . LYS A 1 90 ? 21.415 -8.985 -12.193 1.00 43.03 90 LYS A O 1
ATOM 718 N N . LYS A 1 91 ? 20.820 -10.731 -10.920 1.00 42.12 91 LYS A N 1
ATOM 719 C CA . LYS A 1 91 ? 22.181 -10.878 -10.389 1.00 42.12 91 LYS A CA 1
ATOM 720 C C . LYS A 1 91 ? 23.049 -11.264 -11.584 1.00 42.12 91 LYS A C 1
ATOM 722 O O . LYS A 1 91 ? 22.896 -12.356 -12.130 1.00 42.12 91 LYS A O 1
ATOM 727 N N . VAL A 1 92 ? 23.862 -10.313 -12.042 1.00 47.12 92 VAL A N 1
ATOM 728 C CA . VAL A 1 92 ? 24.984 -10.526 -12.955 1.00 47.12 92 VAL A CA 1
ATOM 729 C C . VAL A 1 92 ? 25.603 -11.876 -12.600 1.00 47.12 92 VAL A C 1
ATOM 731 O O . VAL A 1 92 ? 25.864 -12.101 -11.412 1.00 47.12 92 VAL A O 1
ATOM 734 N N . PRO A 1 93 ? 25.768 -12.803 -13.561 1.00 45.50 93 PRO A N 1
ATOM 735 C CA . PRO A 1 93 ? 26.416 -14.060 -13.252 1.00 45.50 93 PRO A CA 1
ATOM 736 C C . PRO A 1 93 ? 27.785 -13.689 -12.696 1.00 45.50 93 PRO A C 1
ATOM 738 O O . PRO A 1 93 ? 28.556 -12.989 -13.354 1.00 45.50 93 PRO A O 1
ATOM 741 N N . PHE A 1 94 ? 28.044 -14.089 -11.450 1.00 49.78 94 PHE A N 1
ATOM 742 C CA . PHE A 1 94 ? 29.390 -14.069 -10.900 1.00 49.78 94 PHE A CA 1
ATOM 743 C C . PHE A 1 94 ? 30.303 -14.655 -11.983 1.00 49.78 94 PHE A C 1
ATOM 745 O O . PHE A 1 94 ? 29.977 -15.739 -12.484 1.00 49.78 94 PHE A O 1
ATOM 752 N N . PRO A 1 95 ? 31.375 -13.964 -12.411 1.00 57.69 95 PRO A N 1
ATOM 753 C CA . PRO A 1 95 ? 32.303 -14.566 -13.348 1.00 57.69 95 PRO A CA 1
ATOM 754 C C . PRO A 1 95 ? 32.787 -15.856 -12.694 1.00 57.69 95 PRO A C 1
ATOM 756 O O . PRO A 1 95 ? 33.333 -15.835 -11.588 1.00 57.69 95 PRO A O 1
ATOM 759 N N . LEU A 1 96 ? 32.479 -16.989 -13.329 1.00 63.12 96 LEU A N 1
ATOM 760 C CA . LEU A 1 96 ? 32.965 -18.277 -12.863 1.00 63.12 96 LEU A CA 1
ATOM 761 C C . LEU A 1 96 ? 34.492 -18.166 -12.796 1.00 63.12 96 LEU A C 1
ATOM 763 O O . LEU A 1 96 ? 35.088 -17.658 -13.753 1.00 63.12 96 LEU A O 1
ATOM 767 N N . PRO A 1 97 ? 35.130 -18.593 -11.692 1.00 65.12 97 PRO A N 1
ATOM 768 C CA . PRO A 1 97 ? 36.581 -18.600 -11.635 1.00 65.12 97 PRO A CA 1
ATOM 769 C C . PRO A 1 97 ? 37.106 -19.405 -12.831 1.00 65.12 97 PRO A C 1
ATOM 771 O O . PRO A 1 97 ? 36.473 -20.404 -13.204 1.00 65.12 97 PRO A O 1
ATOM 774 N N . PRO A 1 98 ? 38.214 -18.973 -13.459 1.00 63.53 98 PRO A N 1
ATOM 775 C CA . PRO A 1 98 ? 38.771 -19.690 -14.591 1.00 63.53 98 PRO A CA 1
ATOM 776 C C . PRO A 1 98 ? 39.018 -21.133 -14.155 1.00 63.53 98 PRO A C 1
ATOM 778 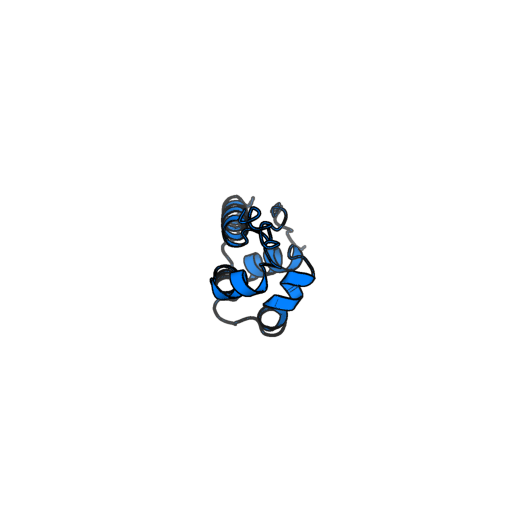O O . PRO A 1 98 ? 39.734 -21.388 -13.184 1.00 63.53 98 PRO A O 1
ATOM 781 N N . ARG A 1 99 ? 38.369 -22.082 -14.839 1.00 67.06 99 ARG A N 1
ATOM 782 C CA . ARG A 1 99 ? 38.826 -23.469 -14.783 1.00 67.06 99 ARG A CA 1
ATOM 783 C C . ARG A 1 99 ? 40.203 -23.438 -15.433 1.00 67.06 99 ARG A C 1
ATOM 78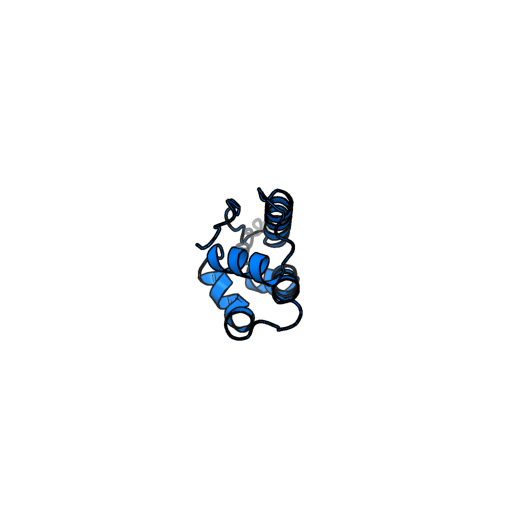5 O O . ARG A 1 99 ? 40.305 -22.949 -16.557 1.00 67.06 99 ARG A O 1
ATOM 792 N N . GLY A 1 100 ? 41.210 -23.810 -14.644 1.00 65.56 100 GLY A N 1
ATOM 793 C CA . GLY A 1 100 ? 42.613 -23.814 -15.049 1.00 65.56 100 GLY A CA 1
ATOM 794 C C . GLY A 1 100 ? 42.877 -24.588 -16.330 1.00 65.56 100 GLY A C 1
ATOM 795 O O . GLY A 1 100 ? 41.998 -25.376 -16.750 1.00 65.56 100 GLY A O 1
#

pLDDT: mean 72.85, std 14.5, range [34.16, 88.25]

Radius of gyration: 17.09 Å; chains: 1; bounding box: 57×44×32 Å

Organism: Araneus ventricosus (NCBI:txid182803)

Foldseek 3Di:
DPPPFPQDQDQQDLLCNLVSLVVLQVSQCVTPPHRNPDLVVSLVVVLVRDDPVVCVVCVVCVVPPDPPHSNVVSSCVSPDVVVVVVSPPDPDPDPDPDPD

InterPro domains:
  IPR055469 Domain of unknown function DUF7041 [PF23055] (9-77)